Protein AF-A0AA42RGC2-F1 (afdb_monomer_lite)

Structure (mmCIF, N/CA/C/O backbone):
data_AF-A0AA42RGC2-F1
#
_entry.id   AF-A0AA42RGC2-F1
#
loop_
_atom_site.group_PDB
_atom_site.id
_atom_site.type_symbol
_atom_site.label_atom_id
_atom_site.label_alt_id
_atom_site.label_comp_id
_atom_site.label_asym_id
_atom_site.label_entity_id
_atom_site.label_seq_id
_atom_site.pdbx_PDB_ins_code
_atom_site.Cartn_x
_atom_site.Cartn_y
_atom_site.Cartn_z
_atom_site.occupancy
_atom_site.B_iso_or_equiv
_atom_site.auth_seq_id
_atom_site.auth_comp_id
_atom_site.auth_asym_id
_atom_site.auth_atom_id
_atom_site.pdbx_PDB_model_num
ATOM 1 N N . ARG A 1 1 ? 26.565 42.586 5.905 1.00 39.41 1 ARG A N 1
ATOM 2 C CA . ARG A 1 1 ? 25.457 43.490 6.284 1.00 39.41 1 ARG A CA 1
ATOM 3 C C . ARG A 1 1 ? 24.212 42.875 5.660 1.00 39.41 1 ARG A C 1
ATOM 5 O O . ARG A 1 1 ? 24.138 42.844 4.446 1.00 39.41 1 ARG A O 1
ATOM 12 N N . LEU A 1 2 ? 23.407 42.187 6.471 1.00 37.75 2 LEU A N 1
ATOM 13 C CA . LEU A 1 2 ? 22.171 41.520 6.051 1.00 37.75 2 LEU A CA 1
ATOM 14 C C . LEU A 1 2 ? 21.066 42.577 6.073 1.00 37.75 2 LEU A C 1
ATOM 16 O O . LEU A 1 2 ? 20.909 43.257 7.087 1.00 37.75 2 LEU A O 1
ATOM 20 N N . ASP A 1 3 ? 20.391 42.764 4.943 1.00 44.28 3 ASP A N 1
ATOM 21 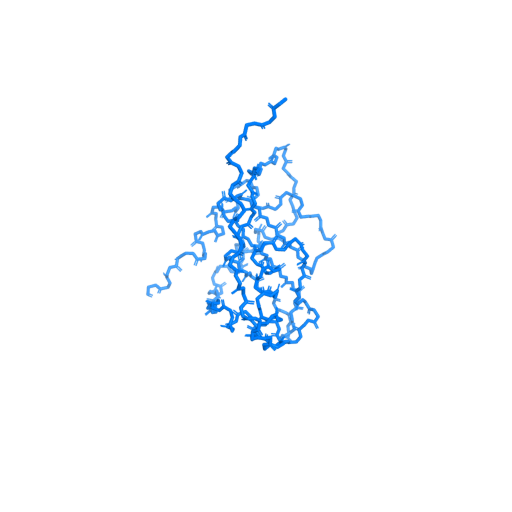C CA . ASP A 1 3 ? 19.392 43.813 4.767 1.00 44.28 3 ASP A CA 1
ATOM 22 C C . ASP A 1 3 ? 18.066 43.482 5.471 1.00 44.28 3 ASP A C 1
ATOM 24 O O . ASP A 1 3 ? 17.669 42.332 5.658 1.00 44.28 3 ASP A O 1
ATOM 28 N N . SER A 1 4 ? 17.402 44.550 5.898 1.00 50.88 4 SER A N 1
ATOM 29 C CA . SER A 1 4 ? 16.411 44.667 6.969 1.00 50.88 4 SER A CA 1
ATOM 30 C C . SER A 1 4 ? 14.988 44.177 6.657 1.00 50.88 4 SER A C 1
ATOM 32 O O . SER A 1 4 ? 14.035 44.781 7.135 1.00 50.88 4 SER A O 1
ATOM 34 N N . ASN A 1 5 ? 14.812 43.096 5.894 1.00 54.22 5 ASN A N 1
ATOM 35 C CA . ASN A 1 5 ? 13.479 42.610 5.494 1.00 54.22 5 ASN A CA 1
ATOM 36 C C . ASN A 1 5 ? 13.213 41.141 5.871 1.00 54.22 5 ASN A C 1
ATOM 38 O O . ASN A 1 5 ? 12.617 40.397 5.094 1.00 54.22 5 ASN A O 1
ATOM 42 N N . TYR A 1 6 ? 13.625 40.711 7.067 1.00 41.88 6 TYR A N 1
ATOM 43 C CA . TYR A 1 6 ? 13.131 39.453 7.635 1.00 41.88 6 TYR A CA 1
ATOM 44 C C . TYR A 1 6 ? 11.863 39.743 8.448 1.00 41.88 6 TYR A C 1
ATOM 46 O O . TYR A 1 6 ? 11.932 40.349 9.515 1.00 41.88 6 TYR A O 1
ATOM 54 N N . ILE A 1 7 ? 10.701 39.353 7.920 1.00 44.81 7 ILE A N 1
ATOM 55 C CA . ILE A 1 7 ? 9.436 39.354 8.662 1.00 44.81 7 ILE A CA 1
ATOM 56 C C . ILE A 1 7 ? 9.210 37.920 9.134 1.00 44.81 7 ILE A C 1
ATOM 58 O O . ILE A 1 7 ? 8.839 37.049 8.349 1.00 44.81 7 ILE A O 1
ATOM 62 N N . GLU A 1 8 ? 9.444 37.672 10.419 1.00 50.06 8 GLU A N 1
ATOM 63 C CA . GLU A 1 8 ? 9.002 36.442 11.069 1.00 50.06 8 GLU A CA 1
ATOM 64 C C . GLU A 1 8 ? 7.487 36.531 11.288 1.00 50.06 8 GLU A C 1
ATOM 66 O O . GLU A 1 8 ? 6.991 37.294 12.117 1.00 50.06 8 GLU A O 1
ATOM 71 N N . LEU A 1 9 ? 6.733 35.775 10.493 1.00 40.78 9 LEU A N 1
ATOM 72 C CA . LEU A 1 9 ? 5.304 35.576 10.694 1.00 40.78 9 LEU A CA 1
ATOM 73 C C . LEU A 1 9 ? 5.095 34.237 11.399 1.00 40.78 9 LEU A C 1
ATOM 75 O O . LEU A 1 9 ? 4.904 33.213 10.748 1.00 40.78 9 LEU A O 1
ATOM 79 N N . SER A 1 10 ? 5.039 34.242 12.728 1.00 44.41 10 SER A N 1
ATOM 80 C CA . SER A 1 10 ? 4.314 33.195 13.448 1.00 44.41 10 SER A CA 1
ATOM 81 C C . SER A 1 10 ? 3.330 33.820 14.427 1.00 44.41 10 SER A C 1
ATOM 83 O O . SER A 1 10 ? 3.689 34.425 15.434 1.00 44.41 10 SER A O 1
ATOM 85 N N . LYS A 1 11 ? 2.058 33.682 14.043 1.00 40.16 11 LYS A N 1
ATOM 86 C CA . LYS A 1 11 ? 0.828 33.939 14.795 1.00 40.16 11 LYS A CA 1
ATOM 87 C C . LYS A 1 11 ? 1.004 33.582 16.275 1.00 40.16 11 LYS A C 1
ATOM 89 O O . LYS A 1 11 ? 1.502 32.505 16.584 1.00 40.16 11 LYS A O 1
ATOM 94 N N . ASN A 1 12 ? 0.468 34.415 17.168 1.00 39.09 12 ASN A N 1
ATOM 95 C CA . ASN A 1 12 ? 0.090 33.981 18.512 1.00 39.09 12 ASN A CA 1
ATOM 96 C C . ASN A 1 12 ? -0.906 32.818 18.371 1.00 39.09 12 ASN A C 1
ATOM 98 O O . ASN A 1 12 ? -2.114 33.037 18.248 1.00 39.09 12 ASN A O 1
ATOM 102 N N . ILE A 1 13 ? -0.408 31.582 18.314 1.00 44.50 13 ILE A N 1
ATOM 103 C CA . ILE A 1 13 ? -1.244 30.395 18.413 1.00 44.50 13 ILE A CA 1
ATOM 104 C C . ILE A 1 13 ? -1.729 30.395 19.853 1.00 44.50 13 ILE A C 1
ATOM 106 O O . ILE A 1 13 ? -0.978 30.141 20.791 1.00 44.50 13 ILE A O 1
ATOM 110 N N . LYS A 1 14 ? -3.001 30.743 20.032 1.00 40.34 14 LYS A N 1
ATOM 111 C CA . LYS A 1 14 ? -3.724 30.438 21.256 1.00 40.34 14 LYS A CA 1
ATOM 112 C C . LYS A 1 14 ? -3.729 28.912 21.337 1.00 40.34 14 LYS A C 1
ATOM 114 O O . LYS A 1 14 ? -4.487 28.268 20.619 1.00 40.34 14 LYS A O 1
ATOM 119 N N . VAL A 1 15 ? -2.805 28.352 22.112 1.00 49.81 15 VAL A N 1
ATOM 120 C CA . VAL A 1 15 ? -2.693 26.915 22.343 1.00 49.81 15 VAL A CA 1
ATOM 121 C C . VAL A 1 15 ? -3.973 26.473 23.047 1.00 49.81 15 VAL A C 1
ATOM 123 O O . VAL A 1 15 ? -4.128 26.629 24.254 1.00 49.81 15 VAL A O 1
ATOM 126 N N . ILE A 1 16 ? -4.936 25.989 22.269 1.00 50.53 16 ILE A N 1
ATOM 127 C CA . ILE A 1 16 ? -6.009 25.141 22.771 1.00 50.53 16 ILE A CA 1
ATOM 128 C C . ILE A 1 16 ? -5.485 23.726 22.546 1.00 50.53 16 ILE A C 1
ATOM 130 O O . ILE A 1 16 ? -5.699 23.122 21.501 1.00 50.53 16 ILE A O 1
ATOM 134 N N . GLU A 1 17 ? -4.674 23.262 23.494 1.00 52.56 17 GLU A N 1
ATOM 135 C CA . GLU A 1 17 ? -4.042 21.944 23.474 1.00 52.56 17 GLU A CA 1
ATOM 136 C C . GLU A 1 17 ? -5.082 20.875 23.826 1.00 52.56 17 GLU A C 1
ATOM 138 O O . GLU A 1 17 ? -5.139 20.361 24.944 1.00 52.56 17 GLU A O 1
ATOM 143 N N . ASP A 1 18 ? -5.936 20.530 22.864 1.00 66.44 18 ASP A N 1
ATOM 144 C CA . ASP A 1 18 ? -6.562 19.217 22.915 1.00 66.44 18 ASP A CA 1
ATOM 145 C C . ASP A 1 18 ? -5.488 18.187 22.539 1.00 66.44 18 ASP A C 1
ATOM 147 O O . ASP A 1 18 ? -5.034 18.097 21.393 1.00 66.44 18 ASP A O 1
ATOM 151 N N . LYS A 1 19 ? -5.025 17.438 23.546 1.00 68.94 19 LYS A N 1
ATOM 152 C CA . LYS A 1 19 ? -3.995 16.403 23.387 1.00 68.94 19 LYS A CA 1
ATOM 153 C C . LYS A 1 19 ? -4.383 15.360 22.347 1.00 68.94 19 LYS A C 1
ATOM 155 O O . LYS A 1 19 ? -3.488 14.710 21.806 1.00 68.94 19 LYS A O 1
ATOM 160 N N . ASP A 1 20 ? -5.672 15.162 22.095 1.00 69.88 20 ASP A N 1
ATOM 161 C CA . ASP A 1 20 ? -6.129 14.198 21.104 1.00 69.88 20 ASP A CA 1
ATOM 162 C C . ASP A 1 20 ? -6.035 14.767 19.683 1.00 69.88 20 ASP A C 1
ATOM 164 O O . ASP A 1 20 ? -5.541 14.064 18.800 1.00 69.88 20 ASP A O 1
ATOM 168 N N . SER A 1 21 ? -6.315 16.058 19.482 1.00 69.75 21 SER A N 1
ATOM 169 C CA . SER A 1 21 ? -6.072 16.750 18.205 1.00 69.75 21 SER A CA 1
ATOM 170 C C . SER A 1 21 ? -4.595 16.720 17.802 1.00 69.75 21 SER A C 1
ATOM 172 O O . SER A 1 21 ? -4.275 16.340 16.680 1.00 69.75 21 SER A O 1
ATOM 174 N N . LEU A 1 22 ? -3.671 16.982 18.735 1.00 74.25 22 LEU A N 1
ATOM 175 C CA . LEU A 1 22 ? -2.227 16.908 18.454 1.00 74.25 22 LEU A CA 1
ATOM 176 C C . LEU A 1 22 ? -1.753 15.493 18.085 1.00 74.25 22 LEU A C 1
ATOM 178 O O . LEU A 1 22 ? -0.857 15.323 17.256 1.00 74.25 22 LEU A O 1
ATOM 182 N N . LYS A 1 23 ? -2.334 14.450 18.693 1.00 73.44 23 LYS A N 1
ATOM 183 C CA . LYS A 1 23 ? -2.018 13.057 18.332 1.00 73.44 23 LYS A CA 1
ATOM 184 C C . LYS A 1 23 ? -2.530 12.714 16.938 1.00 73.44 23 LYS A C 1
ATOM 186 O O . LYS A 1 23 ? -1.843 11.981 16.228 1.00 73.44 23 LYS A O 1
ATOM 191 N N . ILE A 1 24 ? -3.714 13.209 16.578 1.00 71.38 24 ILE A N 1
ATOM 192 C CA . ILE A 1 24 ? -4.330 13.012 15.263 1.00 71.38 24 ILE A CA 1
ATOM 193 C C . ILE A 1 24 ? -3.500 13.719 14.189 1.00 71.38 24 ILE A C 1
ATOM 195 O O . ILE A 1 24 ? -3.080 13.056 13.245 1.00 71.38 24 ILE A O 1
ATOM 199 N N . GLU A 1 25 ? -3.157 14.994 14.383 1.00 74.06 25 GLU A N 1
ATOM 200 C CA . GLU A 1 25 ? -2.302 15.766 13.466 1.00 74.06 25 GLU A CA 1
ATOM 201 C C . GLU A 1 25 ? -0.923 15.115 13.290 1.00 74.06 25 GLU A C 1
ATOM 203 O O . GLU A 1 25 ? -0.432 14.938 12.174 1.00 74.06 25 GLU A O 1
ATOM 208 N N . ASN A 1 26 ? -0.299 14.674 14.387 1.00 80.81 26 ASN A N 1
ATOM 209 C CA . ASN A 1 26 ? 0.978 13.971 14.311 1.00 80.81 26 ASN A CA 1
ATOM 210 C C . ASN A 1 26 ? 0.840 12.612 13.605 1.00 80.81 26 ASN A C 1
ATOM 212 O O . ASN A 1 26 ? 1.731 12.212 12.854 1.00 80.81 26 ASN A O 1
ATOM 216 N N . PHE A 1 27 ? -0.250 11.874 13.828 1.00 78.75 27 PHE A N 1
ATOM 217 C CA . PHE A 1 27 ? -0.502 10.630 13.104 1.00 78.75 27 PHE A CA 1
ATOM 218 C C . PHE A 1 27 ? -0.668 10.898 11.607 1.00 78.75 27 PHE A C 1
ATOM 220 O O . PHE A 1 27 ? 0.037 10.272 10.822 1.00 78.75 27 PHE A O 1
ATOM 227 N N . GLU A 1 28 ? -1.512 11.856 11.224 1.00 80.75 28 GLU A N 1
ATOM 228 C CA . GLU A 1 28 ? -1.733 12.274 9.837 1.00 80.75 28 GLU A CA 1
ATOM 229 C C . GLU A 1 28 ? -0.419 12.632 9.143 1.00 80.75 28 GLU A C 1
ATOM 231 O O . GLU A 1 28 ? -0.072 12.033 8.123 1.00 80.75 28 GLU A O 1
ATOM 236 N N . PHE A 1 29 ? 0.380 13.504 9.760 1.00 80.88 29 PHE A N 1
ATOM 237 C CA . PHE A 1 29 ? 1.689 13.886 9.241 1.00 80.88 29 PHE A CA 1
ATOM 238 C C . PHE A 1 29 ? 2.597 12.665 9.017 1.00 80.88 29 PHE A C 1
ATOM 240 O O . PHE A 1 29 ? 3.219 12.516 7.963 1.00 80.88 29 PHE A O 1
ATOM 247 N N . ASN A 1 30 ? 2.646 11.736 9.976 1.00 81.00 30 ASN A N 1
ATOM 248 C CA . ASN A 1 30 ? 3.446 10.515 9.855 1.00 81.00 30 ASN A CA 1
ATOM 249 C C . ASN A 1 30 ? 2.876 9.508 8.843 1.00 81.00 30 ASN A C 1
ATOM 251 O O . ASN A 1 30 ? 3.613 8.671 8.313 1.00 81.00 30 ASN A O 1
ATOM 255 N N . ILE A 1 31 ? 1.576 9.537 8.568 1.00 82.50 31 ILE A N 1
ATOM 256 C CA . ILE A 1 31 ? 0.977 8.700 7.533 1.00 82.50 31 ILE A CA 1
ATOM 257 C C . ILE A 1 31 ? 1.318 9.246 6.153 1.00 82.50 31 ILE A C 1
ATOM 259 O O . ILE A 1 31 ? 1.874 8.484 5.357 1.00 82.50 31 ILE A O 1
ATOM 263 N N . ILE A 1 32 ? 1.078 10.540 5.931 1.00 80.69 32 ILE A N 1
ATOM 264 C CA . ILE A 1 32 ? 1.219 11.210 4.633 1.00 80.69 32 ILE A CA 1
ATOM 265 C C . ILE A 1 32 ? 2.687 11.414 4.255 1.00 80.69 32 ILE A C 1
ATOM 267 O O . ILE A 1 32 ? 3.058 11.130 3.118 1.00 80.69 32 ILE A O 1
ATOM 271 N N . HIS A 1 33 ? 3.519 11.875 5.19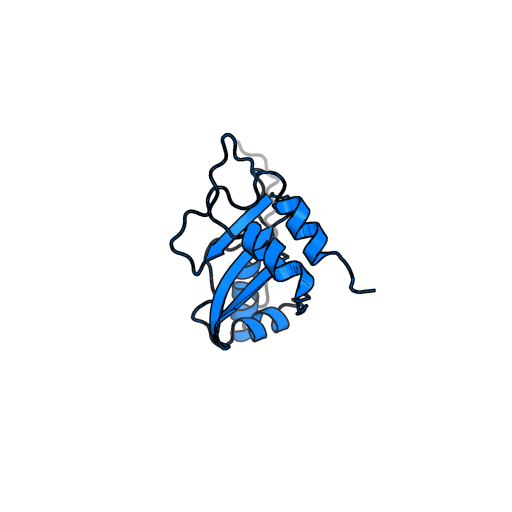3 1.00 75.81 33 HIS A N 1
ATOM 272 C CA . HIS A 1 33 ? 4.922 12.242 4.943 1.00 75.81 33 HIS A CA 1
ATOM 273 C C . HIS A 1 33 ? 5.925 11.317 5.634 1.00 75.81 33 HIS A C 1
ATOM 275 O O . HIS A 1 33 ? 7.112 11.307 5.308 1.00 75.81 33 HIS A O 1
ATOM 281 N N . GLY A 1 34 ? 5.478 10.547 6.626 1.00 71.50 34 GLY A N 1
ATOM 282 C CA . GLY A 1 34 ? 6.374 9.737 7.436 1.00 71.50 34 GLY A CA 1
ATOM 283 C C . GLY A 1 34 ? 6.885 8.496 6.704 1.00 71.50 34 GLY A C 1
ATOM 284 O O . GLY A 1 34 ? 6.123 7.602 6.321 1.00 71.50 34 GLY A O 1
ATOM 285 N N . TYR A 1 35 ? 8.215 8.390 6.644 1.00 62.91 35 TYR A N 1
ATOM 286 C CA . TYR A 1 35 ? 8.935 7.194 6.192 1.00 62.91 35 TYR A CA 1
ATOM 287 C C . TYR A 1 35 ? 8.849 6.015 7.170 1.00 62.91 35 TYR A C 1
ATOM 289 O O . TYR A 1 35 ? 9.173 4.873 6.825 1.00 62.91 35 TYR A O 1
ATOM 297 N N . LYS A 1 36 ? 8.406 6.278 8.407 1.00 62.00 36 LYS A N 1
ATOM 298 C CA . LYS A 1 36 ? 8.193 5.239 9.409 1.00 62.00 36 LYS A CA 1
ATOM 299 C C . LYS A 1 36 ? 6.850 4.543 9.171 1.00 62.00 36 LYS A C 1
ATOM 301 O O . LYS A 1 36 ? 5.802 5.191 9.109 1.00 62.00 36 LYS A O 1
ATOM 306 N N . PRO A 1 37 ? 6.857 3.213 9.046 1.00 53.88 37 PRO A N 1
ATOM 307 C CA . PRO A 1 37 ? 5.637 2.444 8.929 1.00 53.88 37 PRO A CA 1
ATOM 308 C C . PRO A 1 37 ? 4.995 2.311 10.310 1.00 53.88 37 PRO A C 1
ATOM 310 O O . PRO A 1 37 ? 5.437 1.538 11.155 1.00 53.88 37 PRO A O 1
ATOM 313 N N . ASN A 1 38 ? 3.916 3.042 10.529 1.00 63.41 38 ASN A N 1
ATOM 314 C CA . ASN A 1 38 ? 3.012 2.762 11.634 1.00 63.41 38 ASN A CA 1
ATOM 315 C C . ASN A 1 38 ? 1.901 1.857 11.080 1.00 63.41 38 ASN A C 1
ATOM 317 O O . ASN A 1 38 ? 1.437 2.110 9.971 1.00 63.41 38 ASN A O 1
ATOM 321 N N . GLY A 1 39 ? 1.503 0.793 11.791 1.00 66.25 39 GLY A N 1
ATOM 322 C CA . GLY A 1 39 ? 0.229 0.125 11.490 1.00 66.25 39 GLY A CA 1
ATOM 323 C C . GLY A 1 39 ? 0.147 -1.398 11.605 1.00 66.25 39 GLY A C 1
ATOM 324 O O . GLY A 1 39 ? -0.910 -1.890 11.971 1.00 66.25 39 GLY A O 1
ATOM 325 N N . ILE A 1 40 ? 1.210 -2.169 11.329 1.00 72.75 40 ILE A N 1
ATOM 326 C CA . ILE A 1 40 ? 1.089 -3.650 11.287 1.00 72.75 40 ILE A CA 1
ATOM 327 C C . ILE A 1 40 ? 0.715 -4.231 12.658 1.00 72.75 40 ILE A C 1
ATOM 329 O O . ILE A 1 40 ? -0.105 -5.140 12.743 1.00 72.75 40 ILE A O 1
ATOM 333 N N . SER A 1 41 ? 1.287 -3.690 13.733 1.00 72.94 41 SER A N 1
ATOM 334 C CA . SER A 1 41 ? 0.974 -4.070 15.115 1.00 72.94 41 SER A CA 1
ATOM 335 C C . SER A 1 41 ? -0.132 -3.220 15.753 1.00 72.94 41 SER A C 1
ATOM 337 O O . SER A 1 41 ? -0.531 -3.489 16.886 1.00 72.94 41 SER A O 1
ATOM 339 N N . ASP A 1 42 ? -0.625 -2.193 15.057 1.00 77.50 42 ASP A N 1
ATOM 340 C CA . ASP A 1 42 ? -1.614 -1.261 15.594 1.00 77.50 42 ASP A CA 1
ATOM 341 C C . ASP A 1 42 ? -3.024 -1.748 15.253 1.00 77.50 42 ASP A C 1
ATOM 343 O O . ASP A 1 42 ? -3.485 -1.659 14.114 1.00 77.50 42 ASP A O 1
ATOM 347 N N . LYS A 1 43 ? -3.719 -2.261 16.271 1.00 75.88 43 LYS A N 1
ATOM 348 C CA . LYS A 1 43 ? -5.084 -2.788 16.139 1.00 75.88 43 LYS A CA 1
ATOM 349 C C . LYS A 1 43 ? -6.059 -1.750 15.586 1.00 75.88 43 LYS A C 1
ATOM 351 O O . LYS A 1 43 ? -6.962 -2.133 14.849 1.00 75.88 43 LYS A O 1
ATOM 356 N N . ASN A 1 44 ? -5.819 -0.468 15.866 1.00 83.56 44 ASN A N 1
ATOM 357 C CA . ASN A 1 44 ? -6.733 0.615 15.517 1.00 83.56 44 ASN A CA 1
ATOM 358 C C . ASN A 1 44 ? -6.268 1.403 14.285 1.00 83.56 44 ASN A C 1
ATOM 360 O O . ASN A 1 44 ? -6.758 2.498 14.006 1.00 83.56 44 ASN A O 1
ATOM 364 N N . PHE A 1 45 ? -5.295 0.873 13.537 1.00 85.94 45 PHE A N 1
ATOM 365 C CA . PHE A 1 45 ? -4.698 1.564 12.398 1.00 85.94 45 PHE A CA 1
ATOM 366 C C . PHE A 1 45 ? -5.734 1.999 11.356 1.00 85.94 45 PHE A C 1
ATOM 368 O O . PHE A 1 45 ? -5.719 3.139 10.902 1.00 85.94 45 PHE A O 1
ATOM 375 N N . GLN A 1 46 ? -6.663 1.103 11.010 1.00 86.62 46 GLN A N 1
ATOM 376 C CA . GLN A 1 46 ? -7.721 1.398 10.042 1.00 86.62 46 GLN A CA 1
ATOM 377 C C . GLN A 1 46 ? -8.659 2.499 10.545 1.00 86.62 46 GLN A C 1
ATOM 379 O O . GLN A 1 46 ? -8.976 3.394 9.772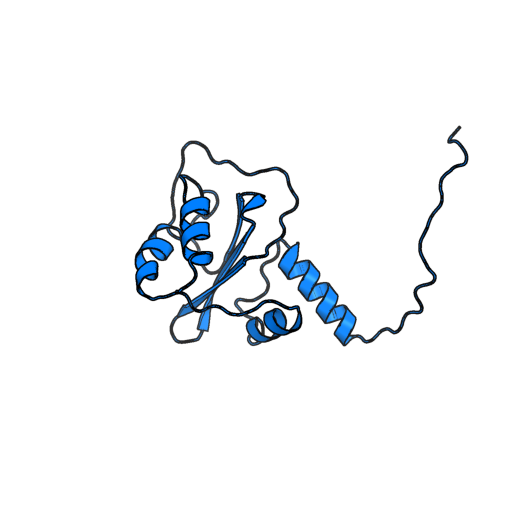 1.00 86.62 46 GLN A O 1
ATOM 384 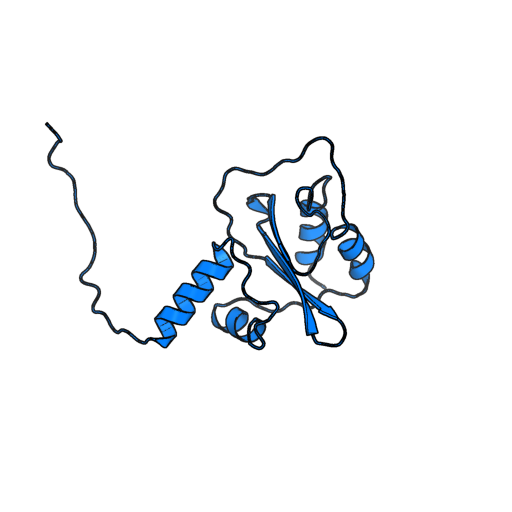N N . GLU A 1 47 ? -9.074 2.472 11.817 1.00 87.62 47 GLU A N 1
ATOM 385 C CA . GLU A 1 47 ? -9.950 3.521 12.355 1.00 87.62 47 GLU A CA 1
ATOM 386 C C . GLU A 1 47 ? -9.267 4.889 12.342 1.00 87.62 47 GLU A C 1
ATOM 388 O O . GLU A 1 47 ? -9.890 5.874 11.957 1.00 87.62 47 GLU A O 1
ATOM 393 N N . LYS A 1 48 ? -7.976 4.953 12.686 1.00 86.50 48 LYS A N 1
ATOM 394 C CA . LYS A 1 48 ? -7.213 6.208 12.649 1.00 86.50 48 LYS A CA 1
ATOM 395 C C . LYS A 1 48 ? -7.100 6.778 11.237 1.00 86.50 48 LYS A C 1
ATOM 397 O O . LYS A 1 48 ? -7.210 7.985 11.077 1.00 86.50 48 LYS A O 1
ATOM 402 N N . LEU A 1 49 ? -6.923 5.931 10.215 1.00 88.06 49 LEU A N 1
ATOM 403 C CA . LEU A 1 49 ? -6.931 6.374 8.813 1.00 88.06 49 LEU A CA 1
ATOM 404 C C . LEU A 1 49 ? -8.277 6.997 8.422 1.00 88.06 49 LEU A C 1
ATOM 406 O O . LEU A 1 49 ? -8.302 8.046 7.783 1.00 88.06 49 LEU A O 1
ATOM 410 N N . LEU A 1 50 ? -9.387 6.380 8.839 1.00 89.31 50 LEU A N 1
ATOM 411 C CA . LEU A 1 50 ? -10.726 6.918 8.586 1.00 89.31 50 LEU A CA 1
ATOM 412 C C . LEU A 1 50 ? -10.941 8.266 9.294 1.00 89.31 50 LEU A C 1
ATOM 414 O O . LEU A 1 50 ? -11.545 9.165 8.718 1.00 89.31 50 LEU A O 1
ATOM 418 N N . GLN A 1 51 ? -10.426 8.424 10.519 1.00 87.56 51 GLN A N 1
ATOM 419 C CA . GLN A 1 51 ? -10.532 9.673 11.288 1.00 87.56 51 GLN A CA 1
ATOM 420 C C . GLN A 1 51 ? -9.825 10.857 10.618 1.00 87.56 51 GLN A C 1
ATOM 422 O O . GLN A 1 51 ? -10.310 11.978 10.725 1.00 87.56 51 GLN A O 1
ATOM 427 N N . ILE A 1 52 ? -8.721 10.611 9.908 1.00 85.81 52 ILE A N 1
ATOM 428 C CA . ILE A 1 52 ? -7.963 11.643 9.177 1.00 85.81 52 ILE A CA 1
ATOM 429 C C . ILE A 1 52 ? -8.395 11.769 7.704 1.00 85.81 52 ILE A C 1
ATOM 431 O O . ILE A 1 52 ? -7.687 12.353 6.893 1.00 85.81 52 ILE A O 1
ATOM 435 N N . GLY A 1 53 ? -9.547 11.200 7.331 1.00 87.75 53 GLY A N 1
ATOM 436 C CA . GLY A 1 53 ? -10.173 11.442 6.028 1.00 87.75 53 GLY A CA 1
ATOM 437 C C . GLY A 1 53 ? -9.832 10.455 4.909 1.00 87.75 53 GLY A C 1
ATOM 438 O O . GLY A 1 53 ? -10.286 10.656 3.782 1.00 87.75 53 GLY A O 1
ATOM 439 N N . TYR A 1 54 ? -9.104 9.363 5.176 1.00 89.81 54 TYR A N 1
ATOM 440 C CA . TYR A 1 54 ? -9.010 8.278 4.192 1.00 89.81 54 TYR A CA 1
ATOM 441 C C . TYR A 1 54 ? -10.355 7.560 4.082 1.00 89.81 54 TYR A C 1
ATOM 443 O O . TYR A 1 54 ? -11.049 7.336 5.073 1.00 89.81 54 TYR A O 1
ATOM 451 N N . PHE A 1 55 ? -10.696 7.115 2.877 1.00 91.00 55 PHE A N 1
ATOM 452 C CA . PHE A 1 55 ? -11.829 6.225 2.651 1.00 91.00 55 PHE A CA 1
ATOM 453 C C . PHE A 1 55 ? -11.339 4.813 2.338 1.00 91.00 55 PHE A C 1
ATOM 455 O O . PHE A 1 55 ? -10.263 4.599 1.780 1.00 91.00 55 PHE A O 1
ATOM 462 N N . LYS A 1 56 ? -12.148 3.817 2.697 1.00 91.56 56 LYS A N 1
ATOM 463 C CA . LYS A 1 56 ? -11.842 2.412 2.432 1.00 91.56 56 LYS A CA 1
ATOM 464 C C . LYS A 1 56 ? -12.500 1.965 1.129 1.00 91.56 56 LYS A C 1
ATOM 466 O O . LYS A 1 56 ? -13.720 2.016 1.010 1.00 91.56 56 LYS A O 1
ATOM 471 N N . LYS A 1 57 ? -11.701 1.425 0.208 1.00 91.50 57 LYS A N 1
ATOM 472 C CA . LYS A 1 57 ? -12.161 0.688 -0.979 1.00 91.50 57 LYS A CA 1
ATOM 473 C C . LYS A 1 57 ? -11.715 -0.770 -0.868 1.00 91.50 57 LYS A C 1
ATOM 475 O O . LYS A 1 57 ? -10.570 -1.043 -0.512 1.00 91.50 57 LYS A O 1
ATOM 480 N N . THR A 1 58 ? -12.615 -1.707 -1.155 1.00 91.31 58 THR A N 1
ATOM 481 C CA . THR A 1 58 ? -12.254 -3.125 -1.295 1.00 91.31 58 THR A CA 1
ATOM 482 C C . THR A 1 58 ? -11.849 -3.382 -2.738 1.00 91.31 58 THR A C 1
ATOM 484 O O . THR A 1 58 ? -12.554 -2.973 -3.656 1.00 91.31 58 THR A O 1
ATOM 487 N N . ILE A 1 59 ? -10.726 -4.065 -2.937 1.00 90.69 59 ILE A N 1
ATOM 488 C CA . ILE A 1 59 ? -10.274 -4.470 -4.267 1.00 90.69 59 ILE A CA 1
ATOM 489 C C . ILE A 1 59 ? -11.010 -5.746 -4.679 1.00 90.69 59 ILE A C 1
ATOM 491 O O . ILE A 1 59 ? -11.105 -6.694 -3.890 1.00 90.69 59 ILE A O 1
ATOM 495 N N . GLU A 1 60 ? -11.515 -5.773 -5.912 1.00 90.56 60 GLU A N 1
ATOM 496 C CA . GLU A 1 60 ? -12.183 -6.950 -6.461 1.00 90.56 60 GLU A CA 1
ATOM 497 C C . GLU A 1 60 ? -11.229 -8.151 -6.595 1.00 90.56 60 GLU A C 1
ATOM 499 O O . GLU A 1 60 ? -10.085 -7.979 -7.030 1.00 90.56 60 GLU A O 1
ATOM 504 N N . PRO A 1 61 ? -11.696 -9.384 -6.317 1.00 92.31 61 PRO A N 1
ATOM 505 C CA . PRO A 1 61 ? -10.872 -10.590 -6.414 1.00 92.31 61 PRO A CA 1
ATOM 506 C C . PRO A 1 61 ? -10.193 -10.806 -7.771 1.00 92.31 61 PRO A C 1
ATOM 508 O O . PRO A 1 61 ? -9.113 -11.395 -7.821 1.00 92.31 61 PRO A O 1
ATOM 511 N N . LYS A 1 62 ? -10.782 -10.303 -8.867 1.00 94.44 62 LYS A N 1
ATOM 512 C CA . LYS A 1 62 ? -10.219 -10.427 -10.222 1.00 94.44 62 LYS A CA 1
ATOM 513 C C . LYS A 1 62 ? -8.816 -9.816 -10.353 1.00 94.44 62 LYS A C 1
ATOM 515 O O . LYS A 1 62 ? -8.018 -10.316 -11.138 1.00 94.44 62 LYS A O 1
ATOM 520 N N . TYR A 1 63 ? -8.482 -8.813 -9.535 1.00 94.19 63 TYR A N 1
ATOM 521 C CA . TYR A 1 63 ? -7.171 -8.155 -9.550 1.00 94.19 63 TYR A CA 1
ATOM 522 C C . TYR A 1 63 ? -6.133 -8.808 -8.627 1.00 94.19 63 TYR A C 1
ATOM 524 O O . TYR A 1 63 ? -4.978 -8.390 -8.618 1.00 94.19 63 TYR A O 1
ATOM 532 N N . TYR A 1 64 ? -6.493 -9.819 -7.827 1.00 93.38 64 TYR A N 1
ATOM 533 C CA . TYR A 1 64 ? -5.582 -10.349 -6.800 1.00 93.38 64 TYR A CA 1
ATOM 534 C C . TYR A 1 64 ? -4.323 -10.975 -7.396 1.00 93.38 64 TYR A C 1
ATOM 536 O O . TYR A 1 64 ? -3.237 -10.783 -6.857 1.00 93.38 64 TYR A O 1
ATOM 544 N N . ASN A 1 65 ? -4.442 -11.677 -8.524 1.00 94.44 65 ASN A N 1
ATOM 545 C CA . ASN A 1 65 ? -3.280 -12.257 -9.200 1.00 94.44 65 ASN A CA 1
ATOM 546 C C . ASN A 1 65 ? -2.329 -11.175 -9.725 1.00 94.44 65 ASN A C 1
ATOM 548 O O . ASN A 1 65 ? -1.116 -11.297 -9.571 1.00 94.44 65 ASN A O 1
ATOM 552 N N . GLU A 1 66 ? -2.877 -10.101 -10.292 1.00 94.62 66 GLU A N 1
ATOM 553 C CA . GLU A 1 66 ? -2.084 -8.993 -10.822 1.00 94.62 66 GLU A CA 1
ATOM 554 C C . GLU A 1 66 ? -1.393 -8.216 -9.698 1.00 94.62 66 GLU A C 1
ATOM 556 O O . GLU A 1 66 ? -0.187 -7.984 -9.754 1.00 94.62 66 GLU A O 1
ATOM 561 N N . ILE A 1 67 ? -2.111 -7.928 -8.610 1.00 94.44 67 ILE A N 1
ATOM 562 C CA . ILE A 1 67 ? -1.534 -7.321 -7.405 1.00 94.44 67 ILE A CA 1
ATOM 563 C C . ILE A 1 67 ? -0.439 -8.214 -6.822 1.00 94.44 67 ILE A C 1
ATOM 565 O O . ILE A 1 67 ? 0.640 -7.722 -6.511 1.00 94.44 67 ILE A O 1
ATOM 569 N N . ASN A 1 68 ? -0.652 -9.527 -6.716 1.00 92.69 68 ASN A N 1
ATOM 570 C CA . ASN A 1 68 ? 0.388 -10.439 -6.230 1.00 92.69 68 ASN A CA 1
ATOM 571 C C . ASN A 1 68 ? 1.639 -10.412 -7.120 1.00 92.69 68 ASN A C 1
ATOM 573 O O . ASN A 1 68 ? 2.755 -10.481 -6.606 1.00 92.69 68 ASN A O 1
ATOM 577 N N . SER A 1 69 ? 1.463 -10.276 -8.437 1.00 93.12 69 SER A N 1
ATOM 578 C CA . SER A 1 69 ? 2.572 -10.125 -9.380 1.00 93.12 69 SER A CA 1
ATOM 579 C C . SER A 1 69 ? 3.268 -8.764 -9.288 1.00 93.12 69 SER A C 1
ATOM 581 O O . SER A 1 69 ? 4.438 -8.672 -9.650 1.00 93.12 69 SER A O 1
ATOM 583 N N . ILE A 1 70 ? 2.578 -7.708 -8.854 1.00 94.62 70 ILE A N 1
ATOM 584 C CA . ILE A 1 70 ? 3.163 -6.382 -8.599 1.00 94.62 70 ILE A CA 1
ATOM 585 C C . ILE A 1 70 ? 3.955 -6.397 -7.282 1.00 94.62 70 ILE A C 1
ATOM 587 O O . ILE A 1 70 ? 5.070 -5.894 -7.213 1.00 94.62 70 ILE A O 1
ATOM 591 N N . PHE A 1 71 ? 3.416 -7.032 -6.239 1.00 93.31 71 PHE A N 1
ATOM 592 C CA . PHE A 1 71 ? 4.032 -7.133 -4.908 1.00 93.31 71 PHE A CA 1
ATOM 593 C C . PHE A 1 71 ? 5.000 -8.325 -4.758 1.00 93.31 71 PHE A C 1
ATOM 595 O O . PHE A 1 71 ? 5.284 -8.776 -3.645 1.00 93.31 71 PHE A O 1
ATOM 602 N N . SER A 1 72 ? 5.528 -8.844 -5.867 1.00 91.19 72 SER A N 1
ATOM 603 C CA . SER A 1 72 ? 6.588 -9.852 -5.862 1.00 91.19 72 SER A CA 1
ATOM 604 C C . SER A 1 72 ? 7.968 -9.197 -5.846 1.00 91.19 72 SER A C 1
ATOM 606 O O . SER A 1 72 ? 8.152 -8.122 -6.403 1.00 91.19 72 SER A O 1
ATOM 608 N N . GLU A 1 73 ? 8.959 -9.880 -5.278 1.00 90.12 73 GLU A N 1
ATOM 609 C CA . GLU A 1 73 ? 10.355 -9.460 -5.408 1.00 90.12 73 GLU A CA 1
ATOM 610 C C . GLU A 1 73 ? 10.790 -9.528 -6.870 1.00 90.12 73 GLU A C 1
ATOM 612 O O . GLU A 1 73 ? 10.569 -10.537 -7.547 1.00 90.12 73 GLU A O 1
ATOM 617 N N . LYS A 1 74 ? 11.385 -8.438 -7.343 1.00 87.12 74 LYS A N 1
ATOM 618 C CA . LYS A 1 74 ? 11.888 -8.272 -8.703 1.00 87.12 74 LYS A CA 1
ATOM 619 C C . LYS A 1 74 ? 13.282 -7.672 -8.629 1.00 87.12 74 LYS A C 1
ATOM 621 O O . LYS A 1 74 ? 13.639 -7.062 -7.626 1.00 87.12 74 LYS A O 1
ATOM 626 N N . LYS A 1 75 ? 14.055 -7.896 -9.686 1.00 85.38 75 LYS A N 1
ATOM 627 C CA . LYS A 1 75 ? 15.335 -7.232 -9.912 1.00 85.38 75 LYS A CA 1
ATOM 628 C C . LYS A 1 75 ? 15.239 -6.531 -11.247 1.00 85.38 75 LYS A C 1
ATOM 630 O O . LYS A 1 75 ? 15.002 -7.208 -12.249 1.00 85.38 75 LYS A O 1
ATOM 635 N N . VAL A 1 76 ? 15.409 -5.219 -11.248 1.00 82.19 76 VAL A N 1
ATOM 636 C CA . VAL A 1 76 ? 15.449 -4.436 -12.486 1.00 82.19 76 VAL A CA 1
ATOM 637 C C . VAL A 1 76 ? 16.853 -3.892 -12.706 1.00 82.19 76 VAL A C 1
ATOM 639 O O . VAL A 1 76 ? 17.625 -3.737 -11.764 1.00 82.19 76 VAL A O 1
ATOM 642 N N . VAL A 1 77 ? 17.214 -3.670 -13.970 1.00 75.12 77 VAL A N 1
ATOM 643 C CA . VAL A 1 77 ? 18.548 -3.156 -14.326 1.00 75.12 77 VAL A CA 1
ATOM 644 C C . VAL A 1 77 ? 18.663 -1.675 -13.970 1.00 75.12 77 VAL A C 1
ATOM 646 O O . VAL A 1 77 ? 19.690 -1.260 -13.444 1.00 75.12 77 VAL A O 1
ATOM 649 N N . ASP A 1 78 ? 17.584 -0.917 -14.182 1.00 73.25 78 ASP A N 1
ATOM 650 C CA . ASP A 1 78 ? 17.496 0.508 -13.884 1.00 73.25 78 ASP A CA 1
ATOM 651 C C . ASP A 1 78 ? 16.256 0.778 -13.026 1.00 73.25 78 ASP A C 1
ATOM 653 O O . ASP A 1 78 ? 15.131 0.474 -13.430 1.00 73.25 78 ASP A O 1
ATOM 657 N N . SER A 1 79 ? 16.448 1.365 -11.844 1.00 71.44 79 SER A N 1
ATOM 658 C CA . SER A 1 79 ? 15.356 1.822 -10.983 1.00 71.44 79 SER A CA 1
ATOM 659 C C . SER A 1 79 ? 15.257 3.346 -11.018 1.00 71.44 79 SER A C 1
ATOM 661 O O . SER A 1 79 ? 16.256 4.067 -10.972 1.00 71.44 79 SER A O 1
ATOM 663 N N . TYR A 1 80 ? 14.031 3.860 -11.126 1.00 72.44 80 TYR A N 1
ATOM 664 C CA . TYR A 1 80 ? 13.775 5.296 -11.184 1.00 72.44 80 TYR A CA 1
ATOM 665 C C . TYR A 1 80 ? 12.804 5.722 -10.086 1.00 72.44 80 TYR A C 1
ATOM 667 O O . TYR A 1 80 ? 11.730 5.142 -9.913 1.00 72.44 80 TYR A O 1
ATOM 675 N N . SER A 1 81 ? 13.168 6.785 -9.372 1.00 73.44 81 SER A N 1
ATOM 676 C CA . SER A 1 81 ? 12.283 7.516 -8.466 1.00 73.44 81 SER A CA 1
ATOM 677 C C . SER A 1 81 ? 12.539 9.015 -8.604 1.00 73.44 81 SER A C 1
ATOM 679 O O . SER A 1 81 ? 13.639 9.441 -8.961 1.00 73.44 81 SER A O 1
ATOM 681 N N . MET A 1 82 ? 11.513 9.827 -8.352 1.00 74.94 82 MET A N 1
ATOM 682 C CA . MET A 1 82 ? 11.649 11.283 -8.394 1.00 74.94 82 MET A CA 1
ATOM 683 C C . MET A 1 82 ? 12.073 11.818 -7.023 1.00 74.94 82 MET A C 1
ATOM 685 O O . MET A 1 82 ? 11.597 11.344 -5.991 1.00 74.94 82 MET A O 1
ATOM 689 N N . GLY A 1 83 ? 12.921 12.852 -7.007 1.00 71.44 83 GLY A N 1
ATOM 690 C CA . GLY A 1 83 ? 13.419 13.516 -5.793 1.00 71.44 83 GLY A CA 1
ATOM 691 C C . GLY A 1 83 ? 12.400 14.419 -5.080 1.00 71.44 83 GLY A C 1
ATOM 692 O O . GLY A 1 83 ? 12.776 15.479 -4.587 1.00 71.44 83 GLY A O 1
ATOM 693 N N . CYS A 1 84 ? 11.117 14.051 -5.060 1.00 74.56 84 CYS A N 1
ATOM 694 C CA . CYS A 1 84 ? 10.075 14.781 -4.336 1.00 74.56 84 CYS A CA 1
ATOM 695 C C . CYS A 1 84 ? 9.799 14.178 -2.957 1.00 74.56 84 CYS A C 1
ATOM 697 O O . CYS A 1 84 ? 10.021 12.991 -2.713 1.00 74.56 84 CYS A O 1
ATOM 699 N N . ILE A 1 85 ? 9.298 15.017 -2.046 1.00 78.31 85 ILE A N 1
ATOM 700 C CA . ILE A 1 85 ? 8.774 14.562 -0.757 1.00 78.31 85 ILE A CA 1
ATOM 701 C C . ILE A 1 85 ? 7.476 13.793 -1.048 1.00 78.31 85 ILE A C 1
ATOM 703 O O . ILE A 1 85 ? 6.546 14.389 -1.597 1.00 78.31 85 ILE A O 1
ATOM 707 N N . PRO A 1 86 ? 7.382 12.497 -0.711 1.00 80.62 86 PRO A N 1
ATOM 708 C CA . PRO A 1 86 ? 6.221 11.694 -1.047 1.00 80.62 86 PRO A CA 1
ATOM 709 C C . PRO A 1 86 ? 5.013 12.119 -0.221 1.00 80.62 86 PRO A C 1
ATOM 711 O O . PRO A 1 86 ? 5.112 12.384 0.980 1.00 80.62 86 PRO A O 1
ATOM 714 N N . TRP A 1 87 ? 3.861 12.164 -0.883 1.00 86.38 87 TRP A N 1
ATOM 715 C CA . TRP A 1 87 ? 2.556 12.319 -0.254 1.00 86.38 87 TRP A CA 1
ATOM 716 C C . TRP A 1 87 ? 1.802 11.006 -0.446 1.00 86.38 87 TRP A C 1
ATOM 718 O O . TRP A 1 87 ? 1.280 10.720 -1.526 1.00 86.38 87 TRP A O 1
ATOM 728 N N . PHE A 1 88 ? 1.803 10.165 0.587 1.00 88.56 88 PHE A N 1
ATOM 729 C CA . PHE A 1 88 ? 1.239 8.816 0.526 1.00 88.56 88 PHE A CA 1
ATOM 730 C C . PHE A 1 88 ? -0.294 8.829 0.587 1.00 88.56 88 PHE A C 1
ATOM 732 O O . PHE A 1 88 ? -0.899 8.548 1.623 1.00 88.56 88 PHE A O 1
ATOM 739 N N . ARG A 1 89 ? -0.929 9.166 -0.537 1.00 87.69 89 ARG A N 1
ATOM 740 C CA . ARG A 1 89 ? -2.395 9.221 -0.673 1.00 87.69 89 ARG A CA 1
ATOM 741 C C . ARG A 1 89 ? -3.044 7.842 -0.746 1.00 87.69 89 ARG A C 1
ATOM 743 O O . ARG A 1 89 ? -4.195 7.697 -0.352 1.00 87.69 89 ARG A O 1
ATOM 750 N N . ASP A 1 90 ? -2.297 6.830 -1.174 1.00 91.31 90 ASP A N 1
ATOM 751 C CA . ASP A 1 90 ? -2.798 5.469 -1.329 1.00 91.31 90 ASP A CA 1
ATOM 752 C C . ASP A 1 90 ? -2.126 4.530 -0.325 1.00 91.31 90 ASP A C 1
ATOM 754 O O . ASP A 1 90 ? -0.897 4.448 -0.236 1.00 91.31 90 ASP A O 1
ATOM 758 N N . ILE A 1 91 ? -2.944 3.807 0.445 1.00 92.25 91 ILE A N 1
ATOM 759 C CA . ILE A 1 91 ? -2.483 2.847 1.452 1.00 92.25 91 ILE A CA 1
ATOM 760 C C . ILE A 1 91 ? -3.177 1.511 1.211 1.00 92.25 91 ILE A C 1
ATOM 762 O O . ILE A 1 91 ? -4.384 1.372 1.414 1.00 92.25 91 ILE A O 1
ATOM 766 N N . LEU A 1 92 ? -2.400 0.503 0.827 1.00 93.69 92 LEU A N 1
ATOM 767 C CA . LEU A 1 92 ? -2.866 -0.873 0.711 1.00 93.69 92 LEU A CA 1
ATOM 768 C C . LEU A 1 92 ? -2.598 -1.614 2.019 1.00 93.69 92 LEU A C 1
ATOM 770 O O . LEU A 1 92 ? -1.476 -1.621 2.530 1.00 93.69 92 LEU A O 1
ATOM 774 N N . ILE A 1 93 ? -3.635 -2.262 2.549 1.00 91.88 93 ILE A N 1
ATOM 775 C CA . ILE A 1 93 ? -3.568 -3.074 3.766 1.00 91.88 93 ILE A CA 1
ATOM 776 C C . ILE A 1 93 ? -3.837 -4.526 3.382 1.00 91.88 93 ILE A C 1
ATOM 778 O O . ILE A 1 93 ? -4.961 -4.894 3.038 1.00 91.88 93 ILE A O 1
ATOM 782 N N . PHE A 1 94 ? -2.807 -5.357 3.484 1.00 91.44 94 PHE A N 1
ATOM 783 C CA . PHE A 1 94 ? -2.891 -6.788 3.225 1.00 91.44 94 PHE A CA 1
ATOM 784 C C . PHE A 1 94 ? -3.294 -7.509 4.502 1.00 91.44 94 PHE A C 1
ATOM 786 O O . PHE A 1 94 ? -2.758 -7.228 5.578 1.00 91.44 94 PHE A O 1
ATOM 793 N N . LYS A 1 95 ? -4.238 -8.443 4.387 1.00 89.19 95 LYS A N 1
ATOM 794 C CA . LYS A 1 95 ? -4.712 -9.232 5.521 1.00 89.19 95 LYS A CA 1
ATOM 795 C C . LYS A 1 95 ? -4.573 -10.718 5.251 1.00 89.19 95 LYS A C 1
ATOM 797 O O . LYS A 1 95 ? -4.948 -11.199 4.188 1.00 89.19 95 LYS A O 1
ATOM 802 N N . ASN A 1 96 ? -4.126 -11.447 6.265 1.00 86.88 96 ASN A N 1
ATOM 803 C CA . ASN A 1 96 ? -4.126 -12.901 6.292 1.00 86.88 96 ASN A CA 1
ATOM 804 C C . ASN A 1 96 ? -4.927 -13.364 7.512 1.00 86.88 96 ASN A C 1
ATOM 806 O O . ASN A 1 96 ? -4.612 -12.992 8.644 1.00 86.88 96 ASN A O 1
ATOM 810 N N . LYS A 1 97 ? -5.993 -14.142 7.283 1.00 87.94 97 LYS A N 1
ATOM 811 C CA . LYS A 1 97 ? -6.911 -14.621 8.337 1.00 87.94 97 LYS A CA 1
ATOM 812 C C . LYS A 1 97 ? -7.384 -13.496 9.278 1.00 87.94 97 LYS A C 1
ATOM 814 O O . LYS A 1 97 ? -7.392 -13.651 10.493 1.00 87.94 97 LYS A O 1
ATOM 819 N N . GLY A 1 98 ? -7.723 -12.336 8.711 1.00 84.25 98 GLY A N 1
ATOM 820 C CA . GLY A 1 98 ? -8.220 -11.167 9.449 1.00 84.25 98 GLY A CA 1
ATOM 821 C C . GLY A 1 98 ? -7.148 -10.267 10.076 1.00 84.25 98 GLY A C 1
ATOM 822 O O . GLY A 1 98 ? -7.445 -9.109 10.364 1.00 84.25 98 GLY A O 1
ATOM 823 N N . ASN A 1 99 ? -5.905 -10.733 10.207 1.00 84.50 99 ASN A N 1
ATOM 824 C CA . ASN A 1 99 ? -4.798 -9.940 10.746 1.00 84.50 99 ASN A CA 1
ATOM 825 C C . ASN A 1 99 ? -4.076 -9.177 9.636 1.00 84.50 99 ASN A C 1
ATOM 827 O O . ASN A 1 99 ? -3.921 -9.707 8.536 1.00 84.50 99 ASN A O 1
ATOM 831 N N . ILE A 1 100 ? -3.606 -7.959 9.923 1.00 88.75 100 ILE A N 1
ATOM 832 C CA . ILE A 1 100 ? -2.767 -7.202 8.986 1.00 88.75 100 ILE A CA 1
ATOM 833 C C . ILE A 1 100 ? -1.444 -7.951 8.817 1.00 88.75 100 ILE A C 1
ATOM 835 O O . ILE A 1 100 ? -0.680 -8.099 9.766 1.00 88.75 100 ILE A O 1
ATOM 839 N N . SER A 1 101 ? -1.186 -8.438 7.607 1.00 89.50 101 SER A N 1
ATOM 840 C CA . SER A 1 101 ? 0.052 -9.135 7.252 1.00 89.50 101 SER A CA 1
ATOM 841 C C . SER A 1 101 ? 1.053 -8.223 6.552 1.00 89.50 101 SER A C 1
ATOM 843 O O . SER A 1 101 ? 2.236 -8.537 6.526 1.00 89.50 101 SER A O 1
ATOM 845 N N . GLY A 1 102 ? 0.600 -7.095 6.001 1.00 90.38 102 GLY A N 1
ATOM 846 C CA . GLY A 1 102 ? 1.467 -6.127 5.345 1.00 90.38 102 GLY A CA 1
ATOM 847 C C . GLY A 1 102 ? 0.766 -4.810 5.056 1.00 90.38 102 GLY A C 1
ATOM 848 O O . GLY A 1 102 ? -0.464 -4.732 5.032 1.00 90.38 102 GLY A O 1
ATOM 849 N N . ILE A 1 103 ? 1.566 -3.769 4.850 1.00 91.31 103 ILE A N 1
ATOM 850 C CA . ILE A 1 103 ? 1.103 -2.424 4.499 1.00 91.31 103 ILE A CA 1
ATOM 851 C C . ILE A 1 103 ? 2.015 -1.885 3.406 1.00 91.31 103 ILE A C 1
ATOM 853 O O . ILE A 1 103 ? 3.239 -1.972 3.532 1.00 91.31 103 ILE A O 1
ATOM 857 N N . ALA A 1 104 ? 1.419 -1.300 2.373 1.00 92.25 104 ALA A N 1
ATOM 858 C CA . ALA A 1 104 ? 2.127 -0.538 1.359 1.00 92.25 104 ALA A CA 1
ATOM 859 C C . ALA A 1 104 ? 1.554 0.878 1.285 1.00 92.25 104 ALA A C 1
ATOM 861 O O . ALA A 1 104 ? 0.377 1.056 0.984 1.00 92.25 104 ALA A O 1
ATOM 862 N N . LYS A 1 105 ? 2.389 1.876 1.570 1.00 91.62 105 LYS A N 1
ATOM 863 C CA . LYS A 1 105 ? 2.092 3.286 1.305 1.00 91.62 105 LYS A CA 1
ATOM 864 C C . LYS A 1 105 ? 2.649 3.645 -0.064 1.00 91.62 105 LYS A C 1
ATOM 866 O O . LYS A 1 105 ? 3.819 3.353 -0.313 1.00 91.62 105 LYS A O 1
ATOM 871 N N . ILE A 1 106 ? 1.851 4.274 -0.916 1.00 91.38 106 ILE A N 1
ATOM 872 C CA . ILE A 1 106 ? 2.205 4.563 -2.307 1.00 91.38 106 ILE A CA 1
ATOM 873 C C . ILE A 1 106 ? 2.022 6.052 -2.602 1.00 91.38 106 ILE A C 1
ATOM 875 O O . ILE A 1 106 ? 1.005 6.654 -2.259 1.00 91.38 106 ILE A O 1
ATOM 879 N N . CYS A 1 107 ? 3.028 6.645 -3.242 1.00 90.44 107 CYS A N 1
ATOM 880 C CA . CYS A 1 107 ? 2.936 7.948 -3.885 1.00 90.44 107 CYS A CA 1
ATOM 881 C C . CYS A 1 107 ? 3.175 7.747 -5.384 1.00 90.44 107 CYS A C 1
ATOM 883 O O . CYS A 1 107 ? 4.321 7.615 -5.817 1.00 90.44 107 CYS A O 1
ATOM 885 N N . PHE A 1 108 ? 2.097 7.712 -6.173 1.00 89.88 108 PHE A N 1
ATOM 886 C CA . PHE A 1 108 ? 2.187 7.519 -7.625 1.00 89.88 108 PHE A CA 1
ATOM 887 C C . PHE A 1 108 ? 2.891 8.678 -8.339 1.00 89.88 108 PHE A C 1
ATOM 889 O O . PHE A 1 108 ? 3.628 8.437 -9.287 1.00 89.88 108 PHE A O 1
ATOM 896 N N . GLU A 1 109 ? 2.732 9.914 -7.850 1.00 87.19 109 GLU A N 1
ATOM 897 C CA . GLU A 1 109 ? 3.393 11.099 -8.424 1.00 87.19 109 GLU A CA 1
ATOM 898 C C . GLU A 1 109 ? 4.918 11.010 -8.313 1.00 87.19 109 GLU A C 1
ATOM 900 O O . GLU A 1 109 ? 5.621 11.239 -9.290 1.00 87.19 109 GLU A O 1
ATOM 905 N N . CYS A 1 110 ? 5.432 10.626 -7.140 1.00 87.44 110 CYS A N 1
ATOM 906 C CA . CYS A 1 110 ? 6.874 10.497 -6.913 1.00 87.44 110 CYS A CA 1
ATOM 907 C C . CYS A 1 110 ? 7.437 9.129 -7.315 1.00 87.44 110 CYS A C 1
ATOM 909 O O . CYS A 1 110 ? 8.655 8.938 -7.268 1.00 87.44 110 CYS A O 1
ATOM 911 N N . ARG A 1 111 ? 6.564 8.170 -7.662 1.00 89.94 111 ARG A N 1
ATOM 912 C CA . ARG A 1 111 ? 6.899 6.746 -7.837 1.00 89.94 111 ARG A CA 1
ATOM 913 C C . ARG A 1 111 ? 7.677 6.199 -6.636 1.00 89.94 111 ARG A C 1
ATOM 915 O O . ARG A 1 111 ? 8.682 5.510 -6.772 1.00 89.94 111 ARG A O 1
ATOM 922 N N . GLN A 1 112 ? 7.215 6.553 -5.439 1.00 89.06 112 GLN A N 1
ATOM 923 C CA . GLN A 1 112 ? 7.814 6.131 -4.175 1.00 89.06 112 GLN A CA 1
ATOM 924 C C . GLN A 1 112 ? 6.854 5.232 -3.405 1.00 89.06 112 GLN A C 1
ATOM 926 O O . GLN A 1 112 ? 5.630 5.387 -3.469 1.00 89.06 112 GLN A O 1
ATOM 931 N N . SER A 1 113 ? 7.420 4.299 -2.643 1.00 90.75 113 SER A N 1
ATOM 932 C CA . SER A 1 113 ? 6.649 3.383 -1.815 1.00 90.75 113 SER A CA 1
ATOM 933 C C . SER A 1 113 ? 7.321 3.112 -0.474 1.00 90.75 113 SER A C 1
ATOM 935 O O . SER A 1 113 ? 8.537 3.211 -0.326 1.00 90.75 113 SER A O 1
ATOM 937 N N . ILE A 1 114 ? 6.512 2.744 0.516 1.00 89.88 114 ILE A N 1
ATOM 938 C CA . ILE A 1 114 ? 6.978 2.168 1.777 1.00 89.88 114 ILE A CA 1
ATOM 939 C C . ILE A 1 114 ? 6.207 0.879 1.988 1.00 89.88 114 ILE A C 1
ATOM 941 O O . ILE A 1 114 ? 5.005 0.911 2.247 1.00 89.88 114 ILE A O 1
ATOM 945 N N . ILE A 1 115 ? 6.910 -0.247 1.916 1.00 91.00 115 ILE A N 1
ATOM 946 C CA . ILE A 1 115 ? 6.319 -1.579 2.057 1.00 91.00 115 ILE A CA 1
ATOM 947 C C . ILE A 1 115 ? 6.826 -2.229 3.336 1.00 91.00 115 ILE A C 1
ATOM 949 O O . ILE A 1 115 ? 8.017 -2.165 3.650 1.00 91.00 115 ILE A O 1
ATOM 953 N N . ARG A 1 116 ? 5.920 -2.846 4.096 1.00 88.94 116 ARG A N 1
ATOM 954 C CA . ARG A 1 116 ? 6.227 -3.632 5.296 1.00 88.94 116 ARG A CA 1
ATOM 955 C C . ARG A 1 116 ? 5.375 -4.887 5.384 1.00 88.94 116 ARG A C 1
ATOM 957 O O . ARG A 1 116 ? 4.326 -4.983 4.755 1.00 88.94 116 ARG A O 1
ATOM 964 N N . GLY A 1 117 ? 5.824 -5.815 6.230 1.00 87.62 117 GLY A N 1
ATOM 965 C CA . GLY A 1 117 ? 5.219 -7.142 6.376 1.00 87.62 117 GLY A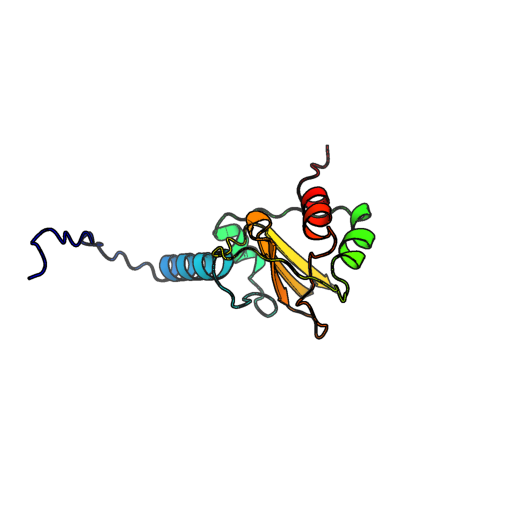 CA 1
ATOM 966 C C . GLY A 1 117 ? 5.859 -8.199 5.477 1.00 87.62 117 GLY A C 1
ATOM 967 O O . GLY A 1 117 ? 5.285 -9.258 5.259 1.00 87.62 117 GLY A O 1
ATOM 968 N N . THR A 1 118 ? 7.051 -7.915 4.947 1.00 87.12 118 THR A N 1
ATOM 969 C CA . THR A 1 118 ? 7.833 -8.827 4.112 1.00 87.12 118 THR A CA 1
ATOM 970 C C . THR A 1 118 ? 9.304 -8.791 4.520 1.00 87.12 118 THR A C 1
ATOM 972 O O . THR A 1 118 ? 9.777 -7.775 5.029 1.00 87.12 118 THR A O 1
ATOM 975 N N . ILE A 1 119 ? 10.004 -9.905 4.298 1.00 86.00 119 ILE A N 1
ATOM 976 C CA . ILE A 1 119 ? 11.468 -10.023 4.418 1.00 86.00 119 ILE A CA 1
ATOM 977 C C . ILE A 1 119 ? 12.176 -9.908 3.060 1.00 86.00 119 ILE A C 1
ATOM 979 O O . ILE A 1 119 ? 13.401 -9.912 3.007 1.00 86.00 119 ILE A O 1
ATOM 983 N N . LYS A 1 120 ? 11.408 -9.874 1.965 1.00 88.81 120 LYS A N 1
ATOM 984 C CA . LYS A 1 120 ? 11.935 -9.794 0.600 1.00 88.81 120 LYS A CA 1
ATOM 985 C C . LYS A 1 120 ? 12.484 -8.401 0.302 1.00 88.81 120 LYS A C 1
ATOM 987 O O . LYS A 1 120 ? 12.025 -7.429 0.908 1.00 88.81 120 LYS A O 1
ATOM 992 N N . ASN A 1 121 ? 13.397 -8.304 -0.666 1.00 86.25 121 ASN A N 1
ATOM 993 C CA . ASN A 1 121 ? 13.830 -7.002 -1.161 1.00 86.25 121 ASN A CA 1
ATOM 994 C C . ASN A 1 121 ? 12.661 -6.292 -1.874 1.00 86.25 121 ASN A C 1
ATOM 996 O O . ASN A 1 121 ? 11.930 -6.903 -2.656 1.00 86.25 121 ASN A O 1
ATOM 1000 N N . VAL A 1 122 ? 12.471 -5.010 -1.559 1.00 90.12 122 VAL A N 1
ATOM 1001 C CA . VAL A 1 122 ? 11.424 -4.135 -2.111 1.00 90.12 122 VAL A CA 1
ATOM 1002 C C . VAL A 1 122 ? 11.995 -2.888 -2.793 1.00 90.12 122 VAL A C 1
ATOM 1004 O O . VAL A 1 122 ? 11.218 -2.024 -3.184 1.00 90.12 122 VAL A O 1
ATOM 1007 N N . GLU A 1 123 ? 13.320 -2.767 -2.928 1.00 86.94 123 GLU A N 1
ATOM 1008 C CA . GLU A 1 123 ? 13.986 -1.607 -3.547 1.00 86.94 123 GLU A CA 1
ATOM 1009 C C . GLU A 1 123 ? 13.490 -1.349 -4.975 1.00 86.94 123 GLU A C 1
ATOM 1011 O O . GLU A 1 123 ? 13.208 -0.210 -5.337 1.00 86.94 123 GLU A O 1
ATOM 1016 N N . ASP A 1 124 ? 13.272 -2.423 -5.732 1.00 88.62 124 ASP A N 1
ATOM 1017 C CA . ASP A 1 124 ? 12.814 -2.378 -7.123 1.00 88.62 124 ASP A CA 1
ATOM 1018 C C . ASP A 1 124 ? 11.285 -2.447 -7.264 1.00 88.62 124 ASP A C 1
ATOM 1020 O O . ASP A 1 124 ? 10.746 -2.692 -8.347 1.00 88.62 124 ASP A O 1
ATOM 1024 N N . PHE A 1 125 ? 10.541 -2.252 -6.173 1.00 90.94 125 PHE A N 1
ATOM 1025 C CA . PHE A 1 125 ? 9.085 -2.257 -6.237 1.00 90.94 125 PHE A CA 1
ATOM 1026 C C . PHE A 1 125 ? 8.555 -1.153 -7.164 1.00 90.94 125 PHE A C 1
ATOM 1028 O O . PHE A 1 125 ? 9.009 -0.007 -7.135 1.00 90.94 125 PHE A O 1
ATOM 1035 N N . GLY A 1 126 ? 7.520 -1.486 -7.941 1.00 85.81 126 GLY A N 1
ATOM 1036 C CA . GLY A 1 126 ? 6.818 -0.521 -8.789 1.00 85.81 126 GLY A CA 1
ATOM 1037 C C . GLY A 1 126 ? 7.550 -0.179 -10.094 1.00 85.81 126 GLY A C 1
ATOM 1038 O O . GLY A 1 126 ? 7.025 0.586 -10.909 1.00 85.81 126 GLY A O 1
ATOM 1039 N N . GLN A 1 127 ? 8.736 -0.751 -10.318 1.00 87.19 127 GLN A N 1
ATOM 1040 C CA . GLN A 1 127 ? 9.494 -0.607 -11.561 1.00 87.19 127 GLN A CA 1
ATOM 1041 C C . GLN A 1 127 ? 8.868 -1.441 -12.700 1.00 87.19 127 GLN A C 1
ATOM 1043 O O . GLN A 1 127 ? 7.871 -2.135 -12.499 1.00 87.19 127 GLN A O 1
ATOM 1048 N N . ASP A 1 128 ? 9.385 -1.313 -13.925 1.00 87.81 128 ASP A N 1
ATOM 1049 C CA . ASP A 1 128 ? 8.878 -2.021 -15.120 1.00 87.81 128 ASP A CA 1
ATOM 1050 C C . ASP A 1 128 ? 7.361 -1.870 -15.373 1.00 87.81 128 ASP A C 1
ATOM 1052 O O . ASP A 1 128 ? 6.650 -2.795 -15.789 1.00 87.81 128 ASP A O 1
ATOM 1056 N N . GLY A 1 129 ? 6.845 -0.664 -15.124 1.00 90.06 129 GLY A N 1
ATOM 1057 C CA . GLY A 1 129 ? 5.446 -0.310 -15.369 1.00 90.06 129 GLY A CA 1
ATOM 1058 C C . GLY A 1 129 ? 4.476 -0.707 -14.251 1.00 90.06 129 GLY A C 1
ATOM 1059 O O . GLY A 1 129 ? 3.261 -0.607 -14.427 1.00 90.06 129 GLY A O 1
ATOM 1060 N N . ASP A 1 130 ? 4.966 -1.217 -13.119 1.00 93.38 130 ASP A N 1
ATOM 1061 C CA . ASP A 1 130 ? 4.100 -1.708 -12.046 1.00 93.38 130 ASP A CA 1
ATOM 1062 C C . ASP A 1 130 ? 3.373 -0.592 -11.287 1.00 93.38 130 ASP A C 1
ATOM 1064 O O . ASP A 1 130 ? 2.233 -0.802 -10.871 1.00 93.38 130 ASP A O 1
ATOM 1068 N N . PHE A 1 131 ? 3.964 0.601 -11.144 1.00 92.44 131 PHE A N 1
ATOM 1069 C CA . PHE A 1 131 ? 3.234 1.761 -10.612 1.00 92.44 131 PHE A CA 1
ATOM 1070 C C . PHE A 1 131 ? 2.021 2.102 -11.483 1.00 92.44 131 PHE A C 1
ATOM 1072 O O . PHE A 1 131 ? 0.937 2.357 -10.962 1.00 92.44 131 PHE A O 1
ATOM 1079 N N . GLU A 1 132 ? 2.177 2.063 -12.803 1.00 92.75 132 GLU A N 1
ATOM 1080 C CA . GLU A 1 132 ? 1.128 2.370 -13.769 1.00 92.75 132 GLU A CA 1
ATOM 1081 C C . GLU A 1 132 ? 0.033 1.298 -13.759 1.00 92.75 132 GLU A C 1
ATOM 1083 O O . GLU A 1 132 ? -1.153 1.633 -13.760 1.00 92.75 132 GLU A O 1
ATOM 1088 N N . LYS A 1 133 ? 0.408 0.013 -13.704 1.00 94.56 133 LYS A N 1
ATOM 1089 C CA . LYS A 1 133 ? -0.554 -1.095 -13.557 1.00 94.56 133 LYS A CA 1
ATOM 1090 C C . LYS A 1 133 ? -1.326 -0.978 -12.248 1.00 94.56 133 LYS A C 1
ATOM 1092 O O . LYS A 1 133 ? -2.553 -1.003 -12.256 1.00 94.56 133 LYS A O 1
ATOM 1097 N N . LEU A 1 134 ? -0.620 -0.775 -11.133 1.00 95.31 134 LEU A N 1
ATOM 1098 C CA . LEU A 1 134 ? -1.249 -0.638 -9.824 1.00 95.31 134 LEU A CA 1
ATOM 1099 C C . LEU A 1 134 ? -2.202 0.561 -9.791 1.00 95.31 134 LEU A C 1
ATOM 1101 O O . LEU A 1 134 ? -3.323 0.430 -9.311 1.00 95.31 134 LEU A O 1
ATOM 1105 N N . SER A 1 135 ? -1.790 1.704 -10.343 1.00 93.62 135 SER A N 1
ATOM 1106 C CA . SER A 1 135 ? -2.632 2.900 -10.428 1.00 93.62 135 SER A CA 1
ATOM 1107 C C . SER A 1 135 ? -3.933 2.621 -11.184 1.00 93.62 135 SER A C 1
ATOM 1109 O O . SER A 1 135 ? -5.002 2.974 -10.692 1.00 93.62 135 SER A O 1
ATOM 1111 N N . LYS A 1 136 ? -3.875 1.907 -12.318 1.00 93.12 136 LYS A N 1
ATOM 1112 C CA . LYS A 1 136 ? -5.072 1.508 -13.079 1.00 93.12 136 LYS A CA 1
ATOM 1113 C C . LYS A 1 136 ? -6.010 0.622 -12.263 1.00 93.12 136 LYS A C 1
ATOM 1115 O O . LYS A 1 136 ? -7.196 0.921 -12.205 1.00 93.12 136 LYS A O 1
ATOM 1120 N N . ILE A 1 137 ? -5.480 -0.388 -11.571 1.00 93.00 137 ILE A N 1
ATOM 1121 C CA . ILE A 1 137 ? -6.270 -1.277 -10.700 1.00 93.00 137 ILE A CA 1
ATOM 1122 C C . ILE A 1 137 ? -6.972 -0.485 -9.585 1.00 93.00 137 ILE A C 1
ATOM 1124 O O . ILE A 1 137 ? -8.121 -0.762 -9.239 1.00 93.00 137 ILE A O 1
ATOM 1128 N N . LEU A 1 138 ? -6.290 0.501 -8.993 1.00 90.69 138 LEU A N 1
ATOM 1129 C CA . LEU A 1 138 ? -6.858 1.297 -7.903 1.00 90.69 138 LEU A CA 1
ATOM 1130 C C . LEU A 1 138 ? -7.879 2.333 -8.401 1.00 90.69 138 LEU A C 1
ATOM 1132 O O . LEU A 1 138 ? -8.891 2.549 -7.724 1.00 90.69 138 LEU A O 1
ATOM 1136 N N . ILE A 1 139 ? -7.642 2.935 -9.572 1.00 82.75 139 ILE A N 1
ATOM 1137 C CA . ILE A 1 139 ? -8.490 3.976 -10.172 1.00 82.75 139 ILE A CA 1
ATOM 1138 C C . ILE A 1 139 ? -9.712 3.396 -10.876 1.00 82.75 139 ILE A C 1
ATOM 1140 O O . ILE A 1 139 ? -10.744 4.068 -10.845 1.00 82.75 139 ILE A O 1
ATOM 1144 N N . GLU A 1 140 ? -9.633 2.194 -11.467 1.00 69.56 140 GLU A N 1
ATOM 1145 C CA . GLU A 1 140 ? -10.784 1.549 -12.106 1.00 69.56 140 GLU A CA 1
ATOM 1146 C C . GLU A 1 140 ? -11.956 1.568 -11.121 1.00 69.56 140 GLU A C 1
ATOM 1148 O O . GLU A 1 140 ? -11.957 0.945 -10.049 1.00 69.56 140 GLU A O 1
ATOM 1153 N N . LYS A 1 141 ? -12.918 2.438 -11.441 1.00 47.53 141 LYS A N 1
ATOM 1154 C CA . LYS A 1 141 ? -14.207 2.472 -10.786 1.00 47.53 141 LYS A CA 1
ATOM 1155 C C . LYS A 1 141 ? -14.854 1.162 -11.185 1.00 47.53 141 LYS A C 1
ATOM 1157 O O . LYS A 1 141 ? -14.931 0.858 -12.370 1.00 47.53 141 LYS A O 1
ATOM 1162 N N . ASN A 1 142 ? -15.283 0.398 -10.192 1.00 44.12 142 ASN A N 1
ATOM 1163 C CA . ASN A 1 142 ? -16.318 -0.586 -10.426 1.00 44.12 142 ASN A CA 1
ATOM 1164 C C . ASN A 1 142 ? -17.504 0.249 -10.926 1.00 44.12 142 ASN A C 1
ATOM 1166 O O . ASN A 1 142 ? -18.081 1.000 -10.134 1.00 44.12 142 ASN A O 1
ATOM 1170 N N . GLU A 1 143 ? -17.714 0.263 -12.243 1.00 33.22 143 GLU A N 1
ATOM 1171 C CA . GLU A 1 143 ? -18.956 0.746 -12.847 1.00 33.22 143 GLU A CA 1
ATOM 1172 C C . GLU A 1 143 ? -20.142 -0.030 -12.269 1.00 33.22 143 GLU A C 1
ATOM 1174 O O . GLU A 1 143 ? -19.998 -1.257 -12.043 1.00 33.22 143 GLU A O 1
#

Secondary structure (DSSP, 8-state):
---S--------------HHHHHHHHHHHHHHT-SS---TT-TTHHHHHHHTT----PPPGGGHHHHHHHSS----SS---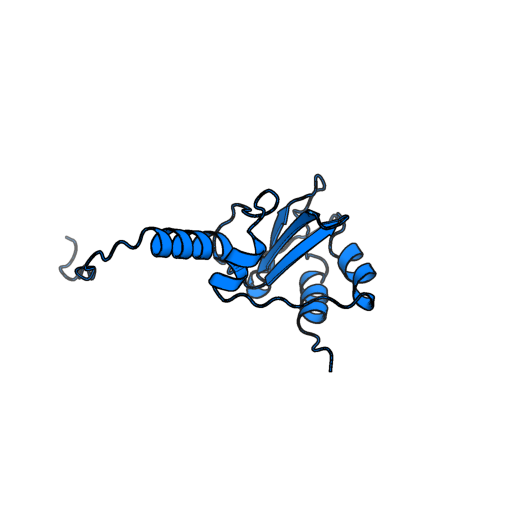-SSPP---EEEEEEETTEEEEEEEEETTTTEEEEES--S--TTTTTTTHHHHHHHHHH----

Foldseek 3Di:
DDDDDDDDDDDPPPPPPPVVVVVLVVVQCCQFQNLDDDDQPDPCRVVSCVVNPQDDDDFDPVCPVVVVVLPDADDDPDADWAPDRGGQNDKDFDDDPRHGQKIWGARLVGRDIRIDNDPGDCRRHCPPPSSVVVCCSVPPDPD

Radius of gyration: 19.0 Å; chains: 1; bounding box: 44×59×39 Å

Sequence (143 aa):
RLDSNYIELSKNIKVIEDKDSLKIENFEFNIIHGYKPNGISDKNFQEKLLQIGYFKKTIEPKYYNEINSIFSEKKVVDSYSMGCIPWFRDILIFKNKGNISGIAKICFECRQSIIRGTIKNVEDFGQDGDFEKLSKILIEKNE

pLDDT: mean 79.14, std 16.28, range [33.22, 95.31]